Protein AF-A0A016TG71-F1 (afdb_monomer_lite)

Structure (mmCIF, N/CA/C/O backbone):
data_AF-A0A016TG71-F1
#
_entry.id   AF-A0A016TG71-F1
#
loop_
_atom_site.group_PDB
_atom_site.id
_atom_site.type_symbol
_atom_site.label_atom_id
_atom_site.label_alt_id
_atom_site.label_comp_id
_atom_site.label_asym_id
_atom_site.label_entity_id
_atom_site.label_seq_id
_atom_site.pdbx_PDB_ins_code
_atom_site.Cartn_x
_atom_site.Cartn_y
_atom_site.Cartn_z
_atom_site.occupancy
_atom_site.B_iso_or_equiv
_atom_site.auth_seq_id
_atom_site.auth_comp_id
_atom_site.auth_asym_id
_atom_site.auth_atom_id
_atom_site.pdbx_PDB_model_num
ATOM 1 N N . MET A 1 1 ? -42.249 0.523 11.846 1.00 63.09 1 MET A N 1
ATOM 2 C CA . MET A 1 1 ? -41.483 -0.529 11.141 1.00 63.09 1 MET A CA 1
ATOM 3 C C . MET A 1 1 ? -40.949 -0.071 9.782 1.00 63.09 1 MET A C 1
ATOM 5 O O .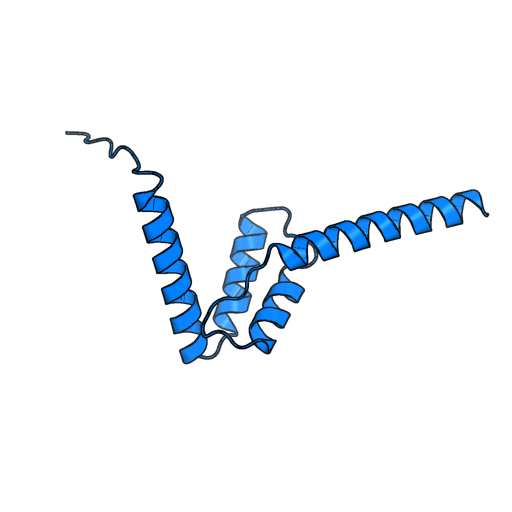 MET A 1 1 ? -39.737 0.013 9.674 1.00 63.09 1 MET A O 1
ATOM 9 N N . MET A 1 2 ? -41.765 0.327 8.788 1.00 73.31 2 MET A N 1
ATOM 10 C CA . MET A 1 2 ? -41.231 0.792 7.480 1.00 73.31 2 MET A CA 1
ATOM 11 C C . MET A 1 2 ? -40.245 1.965 7.576 1.00 73.31 2 MET A C 1
ATOM 13 O O . MET A 1 2 ? -39.192 1.923 6.957 1.00 73.31 2 MET A O 1
ATOM 17 N N . LYS A 1 3 ? -40.543 2.988 8.390 1.00 70.25 3 LYS A N 1
ATOM 18 C CA . LYS A 1 3 ? -39.664 4.162 8.550 1.00 70.25 3 LYS A CA 1
ATOM 19 C C . LYS A 1 3 ? -38.261 3.779 9.046 1.00 70.25 3 LYS A C 1
ATOM 21 O O . LYS A 1 3 ? -37.276 4.295 8.540 1.00 70.25 3 LYS A O 1
ATOM 26 N N . THR A 1 4 ? -38.168 2.831 9.976 1.00 84.12 4 THR A N 1
ATOM 27 C CA . THR A 1 4 ? -36.895 2.342 10.528 1.00 84.12 4 THR A CA 1
ATOM 28 C C . THR A 1 4 ? -36.102 1.526 9.504 1.00 84.12 4 THR A C 1
ATOM 30 O O . THR A 1 4 ? -34.894 1.699 9.387 1.00 84.12 4 THR A O 1
ATOM 33 N N . VAL A 1 5 ? -36.784 0.684 8.716 1.00 85.12 5 VAL A N 1
ATOM 34 C CA . VAL A 1 5 ? -36.163 -0.093 7.627 1.00 85.12 5 VAL A CA 1
ATOM 35 C C . VAL A 1 5 ? -35.634 0.830 6.527 1.00 85.12 5 VAL A C 1
ATOM 37 O O . VAL A 1 5 ? -34.512 0.650 6.070 1.00 85.12 5 VAL A O 1
ATOM 40 N N . ILE A 1 6 ? -36.395 1.863 6.150 1.00 85.25 6 ILE A N 1
ATOM 41 C CA . ILE A 1 6 ? -35.970 2.857 5.152 1.00 85.25 6 ILE A CA 1
ATOM 42 C C . ILE A 1 6 ? -34.718 3.605 5.628 1.00 85.25 6 ILE A C 1
ATOM 44 O O . ILE A 1 6 ? -33.773 3.764 4.861 1.00 85.25 6 ILE A O 1
ATOM 48 N N . VAL A 1 7 ? -34.674 4.016 6.899 1.00 86.06 7 VAL A N 1
ATOM 49 C CA . VAL A 1 7 ? -33.494 4.682 7.475 1.00 86.06 7 VAL A CA 1
ATOM 50 C C . VAL A 1 7 ? -32.269 3.759 7.460 1.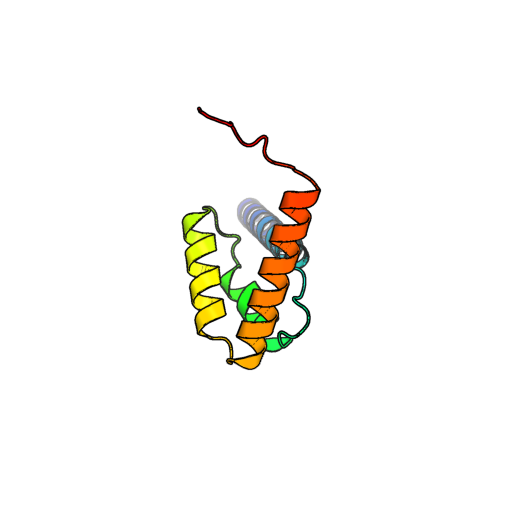00 86.06 7 VAL A C 1
ATOM 52 O O . VAL A 1 7 ? -31.189 4.197 7.071 1.00 86.06 7 VAL A O 1
ATOM 55 N N . LEU A 1 8 ? -32.424 2.476 7.801 1.00 87.12 8 LEU A N 1
ATOM 56 C CA . LEU A 1 8 ? -31.326 1.503 7.747 1.00 87.12 8 LEU A CA 1
ATOM 57 C C . LEU A 1 8 ? -30.802 1.281 6.322 1.00 87.12 8 LEU A C 1
ATOM 59 O O . LEU A 1 8 ? -29.590 1.277 6.111 1.00 87.12 8 LEU A O 1
ATOM 63 N N . LEU A 1 9 ? -31.695 1.150 5.336 1.00 87.69 9 LEU A N 1
ATOM 64 C CA . LEU A 1 9 ? -31.307 1.000 3.930 1.00 87.69 9 LEU A CA 1
ATOM 65 C C . LEU A 1 9 ? -30.566 2.237 3.403 1.00 87.69 9 LEU A C 1
ATOM 67 O O . LEU A 1 9 ? -29.583 2.093 2.680 1.00 87.69 9 LEU A O 1
ATOM 71 N N . MET A 1 10 ? -30.985 3.440 3.804 1.00 85.44 10 MET A N 1
ATOM 72 C CA . MET A 1 10 ? -30.313 4.693 3.439 1.00 85.44 10 MET A CA 1
ATOM 73 C C . MET A 1 10 ? -28.896 4.771 4.022 1.00 85.44 10 MET A C 1
ATOM 75 O O . MET A 1 10 ? -27.961 5.131 3.311 1.00 85.44 10 MET A O 1
ATOM 79 N N . ILE A 1 11 ? -28.712 4.384 5.289 1.00 84.75 11 ILE A N 1
ATOM 80 C CA . ILE A 1 11 ? -27.385 4.348 5.925 1.00 84.75 11 ILE A CA 1
ATOM 81 C C . ILE A 1 11 ? -26.475 3.342 5.209 1.00 84.75 11 ILE A C 1
ATOM 83 O O . ILE A 1 11 ? -25.343 3.677 4.862 1.00 84.75 11 ILE A O 1
ATOM 87 N N . LEU A 1 12 ? -26.976 2.136 4.924 1.00 82.69 12 LEU A N 1
ATOM 88 C CA . LEU A 1 12 ? -26.219 1.114 4.197 1.00 82.69 12 LEU A CA 1
ATOM 89 C C . LEU A 1 12 ? -25.825 1.582 2.792 1.00 82.69 12 LEU A C 1
ATOM 91 O O . LEU A 1 12 ? -24.676 1.408 2.391 1.00 82.69 12 LEU A O 1
ATOM 95 N N . ALA A 1 13 ? -26.737 2.232 2.066 1.00 81.56 13 ALA A N 1
ATOM 96 C CA . ALA A 1 13 ? -26.449 2.780 0.745 1.00 81.56 13 ALA A CA 1
ATOM 97 C C . ALA A 1 13 ? -25.330 3.835 0.788 1.00 81.56 13 ALA A C 1
ATOM 99 O O . ALA A 1 13 ? -24.427 3.804 -0.047 1.00 81.56 13 ALA A O 1
ATOM 100 N N . VAL A 1 14 ? -25.337 4.736 1.780 1.00 79.94 14 VAL A N 1
ATOM 101 C CA . VAL A 1 14 ? -24.274 5.742 1.954 1.00 79.94 14 VAL A CA 1
ATOM 102 C C . VAL A 1 14 ? -22.925 5.079 2.242 1.00 79.94 14 VAL A C 1
ATOM 104 O O . VAL A 1 14 ? -21.925 5.458 1.632 1.00 79.94 14 VAL A O 1
ATOM 107 N N . VAL A 1 15 ? -22.885 4.066 3.113 1.00 78.88 15 VAL A N 1
ATOM 108 C CA . VAL A 1 15 ? -21.648 3.335 3.443 1.00 78.88 15 VAL A CA 1
ATOM 109 C C . VAL A 1 15 ? -21.078 2.625 2.211 1.00 78.88 15 VAL A C 1
ATOM 111 O O . VAL A 1 15 ? -19.894 2.782 1.910 1.00 78.88 15 VAL A O 1
ATOM 114 N N . VAL A 1 16 ? -21.916 1.914 1.449 1.00 77.62 16 VAL A N 1
ATOM 115 C CA . VAL A 1 16 ? -21.498 1.202 0.227 1.00 77.62 16 VAL A CA 1
ATOM 116 C C . VAL A 1 16 ? -20.995 2.176 -0.844 1.00 77.62 16 VAL A C 1
ATOM 118 O O . VAL A 1 16 ? -19.971 1.928 -1.484 1.00 77.62 16 VAL A O 1
ATOM 121 N N . CYS A 1 17 ? -21.669 3.315 -1.025 1.00 76.44 17 CYS A N 1
ATOM 122 C CA . CYS A 1 17 ? -21.238 4.350 -1.966 1.00 76.44 17 CYS A CA 1
ATOM 123 C C . CYS A 1 17 ? -19.880 4.957 -1.583 1.00 76.44 17 CYS A C 1
ATOM 125 O O . CYS A 1 17 ? -19.028 5.139 -2.456 1.00 76.44 17 CYS A O 1
ATOM 127 N N . GLN A 1 18 ? -19.651 5.237 -0.295 1.00 71.00 18 GLN A N 1
ATOM 128 C CA . GLN A 1 18 ? -18.368 5.767 0.173 1.00 71.00 18 GLN A CA 1
ATOM 129 C C . GLN A 1 18 ? -17.226 4.758 0.009 1.00 71.00 18 GLN A C 1
ATOM 131 O O . GLN A 1 18 ? -16.145 5.138 -0.441 1.00 71.00 18 GLN A O 1
ATOM 136 N N . GLN A 1 19 ? -17.465 3.475 0.303 1.00 71.81 19 GLN A N 1
ATOM 137 C CA . GLN A 1 19 ? -16.469 2.419 0.092 1.00 71.81 19 GLN A CA 1
ATOM 138 C C . GLN A 1 19 ? -16.086 2.290 -1.385 1.00 71.81 19 GLN A C 1
ATOM 140 O O . GLN A 1 19 ? -14.905 2.328 -1.718 1.00 71.81 19 GLN A O 1
ATOM 145 N N . ARG A 1 20 ? -17.073 2.240 -2.286 1.00 70.69 20 ARG A N 1
ATOM 146 C CA . ARG A 1 20 ? -16.829 2.099 -3.729 1.00 70.69 20 ARG A CA 1
ATOM 147 C C . ARG A 1 20 ? -16.075 3.288 -4.332 1.00 70.69 20 ARG A C 1
ATOM 149 O O . ARG A 1 20 ? -15.316 3.120 -5.287 1.00 70.69 20 ARG A O 1
ATOM 156 N N . TRP A 1 21 ? -16.299 4.499 -3.819 1.00 72.62 21 TRP A N 1
ATOM 157 C CA . TRP A 1 21 ? -15.538 5.677 -4.239 1.00 72.62 21 TRP A CA 1
ATOM 158 C C . TRP A 1 21 ? -14.092 5.619 -3.735 1.00 72.62 21 TRP A C 1
ATOM 160 O O . TRP A 1 21 ? -13.167 5.851 -4.510 1.00 72.62 21 TRP A O 1
ATOM 170 N N . TRP A 1 22 ? -13.897 5.219 -2.478 1.00 76.94 22 TRP A N 1
ATOM 171 C CA . TRP A 1 22 ? -12.574 5.062 -1.878 1.00 76.94 22 TRP A CA 1
ATOM 172 C C . TRP A 1 22 ? -11.729 3.971 -2.553 1.00 76.94 22 TRP A C 1
ATOM 174 O O . TRP A 1 22 ? -10.558 4.196 -2.850 1.00 76.94 22 TRP A O 1
ATOM 184 N N . GLU A 1 23 ? -12.316 2.820 -2.893 1.00 71.25 23 GLU A N 1
ATOM 185 C CA . GLU A 1 23 ? -11.619 1.750 -3.625 1.00 71.25 23 GLU A CA 1
ATOM 186 C C . GLU A 1 23 ? -11.072 2.214 -4.982 1.00 71.25 23 GLU A C 1
ATOM 188 O O . GLU A 1 23 ? -10.005 1.764 -5.403 1.00 71.25 23 GLU A O 1
ATOM 193 N N . ARG A 1 24 ? -11.769 3.140 -5.658 1.00 74.00 24 ARG A N 1
ATOM 194 C CA . ARG A 1 24 ? -11.308 3.746 -6.920 1.00 74.00 24 ARG A CA 1
ATOM 195 C C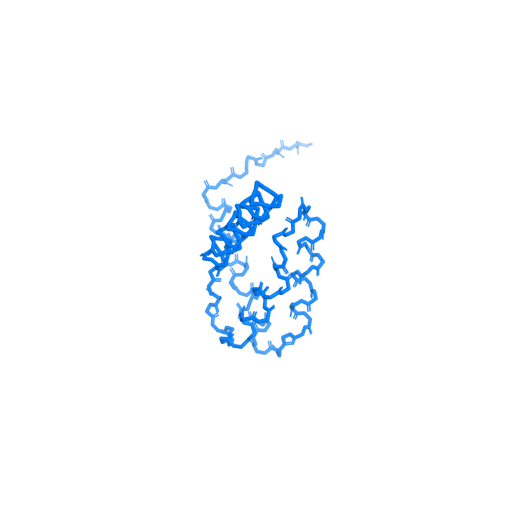 . ARG A 1 24 ? -10.150 4.726 -6.732 1.00 74.00 24 ARG A C 1
ATOM 197 O O . ARG A 1 24 ? -9.433 4.998 -7.691 1.00 74.00 24 ARG A O 1
ATOM 204 N N . GLU A 1 25 ? -9.975 5.269 -5.531 1.00 80.12 25 GLU A N 1
ATOM 205 C CA . GLU A 1 25 ? -8.896 6.207 -5.205 1.00 80.12 25 GLU A CA 1
ATOM 206 C C . GLU A 1 25 ? -7.549 5.475 -5.037 1.00 80.12 25 GLU A C 1
ATOM 208 O O . GLU A 1 25 ? -6.491 6.031 -5.347 1.00 80.12 25 GLU A O 1
ATOM 213 N N . ILE A 1 26 ? -7.579 4.197 -4.630 1.00 82.31 26 ILE A N 1
ATOM 214 C CA . ILE A 1 26 ? -6.391 3.342 -4.489 1.00 82.31 26 ILE A CA 1
ATOM 215 C C . ILE A 1 26 ? -5.952 2.833 -5.870 1.00 82.31 26 ILE A C 1
ATOM 217 O O . ILE A 1 26 ? -6.370 1.773 -6.351 1.00 82.31 26 ILE A O 1
ATOM 221 N N . LYS A 1 27 ? -5.085 3.621 -6.510 1.00 85.06 27 LYS A N 1
ATOM 222 C CA . LYS A 1 27 ? -4.460 3.289 -7.797 1.00 85.06 27 LYS A CA 1
ATOM 223 C C . LYS A 1 27 ? -3.527 2.087 -7.663 1.00 85.06 27 LYS A C 1
ATOM 225 O O . LYS A 1 27 ? -2.797 1.971 -6.679 1.00 85.06 27 LYS A O 1
ATOM 230 N N . ASP A 1 28 ? -3.521 1.231 -8.682 1.00 87.75 28 ASP A N 1
ATOM 231 C CA . ASP A 1 28 ? -2.587 0.110 -8.752 1.00 87.75 28 ASP A CA 1
ATOM 232 C C . ASP A 1 28 ? -1.141 0.582 -8.879 1.00 87.75 28 ASP A C 1
ATOM 234 O O . ASP A 1 28 ? -0.823 1.542 -9.589 1.00 87.75 28 ASP A O 1
ATOM 238 N N . ILE A 1 29 ? -0.260 -0.123 -8.173 1.00 87.69 29 ILE A N 1
ATOM 239 C CA . ILE A 1 29 ? 1.175 0.120 -8.197 1.00 87.69 29 ILE A CA 1
ATOM 240 C C . ILE A 1 29 ? 1.797 -0.811 -9.245 1.00 87.69 29 ILE A C 1
ATOM 242 O O . ILE A 1 29 ? 1.685 -2.031 -9.114 1.00 87.69 29 ILE A O 1
ATOM 246 N N . PRO A 1 30 ? 2.478 -0.275 -10.275 1.00 88.19 30 PRO A N 1
ATOM 247 C CA . PRO A 1 30 ? 3.162 -1.100 -11.263 1.00 88.19 30 PRO A CA 1
ATOM 248 C C . PRO A 1 30 ? 4.180 -2.035 -10.602 1.00 88.19 30 PRO A C 1
ATOM 250 O O . PRO A 1 30 ? 5.014 -1.580 -9.821 1.00 88.19 30 PRO A O 1
ATOM 253 N N . GLY A 1 31 ? 4.124 -3.326 -10.935 1.00 87.69 31 GLY A N 1
ATOM 254 C CA . GLY A 1 31 ? 5.030 -4.349 -10.396 1.00 87.69 31 GLY A CA 1
ATOM 255 C C . GLY A 1 31 ? 4.589 -4.978 -9.070 1.00 87.69 31 GLY A C 1
ATOM 256 O O . GLY A 1 31 ? 5.266 -5.881 -8.592 1.00 87.69 31 GLY A O 1
ATOM 257 N N . VAL A 1 32 ? 3.458 -4.553 -8.502 1.00 91.25 32 VAL A N 1
ATOM 258 C CA . VAL A 1 32 ? 2.766 -5.268 -7.419 1.00 91.25 32 VAL A CA 1
ATOM 259 C C . VAL A 1 32 ? 1.670 -6.135 -8.036 1.00 91.25 32 VAL A C 1
ATOM 261 O O . VAL A 1 32 ? 0.991 -5.713 -8.974 1.00 91.25 32 VAL A O 1
ATOM 264 N N . SER A 1 33 ? 1.487 -7.352 -7.528 1.00 92.19 33 SER A N 1
ATOM 265 C CA . SER A 1 33 ? 0.452 -8.252 -8.036 1.00 92.19 33 SER A CA 1
ATOM 266 C C . SER A 1 33 ? -0.959 -7.738 -7.727 1.00 92.19 33 SER A C 1
ATOM 268 O O . SER A 1 33 ? -1.206 -7.062 -6.724 1.00 92.19 33 SER A O 1
ATOM 270 N N . ALA A 1 34 ? -1.925 -8.099 -8.578 1.00 90.00 34 ALA A N 1
ATOM 271 C CA . ALA A 1 34 ? -3.330 -7.744 -8.373 1.00 90.00 34 ALA A CA 1
ATOM 272 C C . ALA A 1 34 ? -3.874 -8.280 -7.036 1.00 90.00 34 ALA A C 1
ATOM 274 O O . ALA A 1 34 ? -4.675 -7.611 -6.385 1.00 90.00 34 ALA A O 1
ATOM 275 N N . GLU A 1 35 ? -3.398 -9.449 -6.595 1.00 91.12 35 GLU A N 1
ATOM 276 C CA . GLU A 1 35 ? -3.756 -10.028 -5.300 1.00 91.12 35 GLU A CA 1
ATOM 277 C C . GLU A 1 35 ? -3.278 -9.148 -4.138 1.00 91.12 35 GLU A C 1
ATOM 279 O O . GLU A 1 35 ? -4.056 -8.815 -3.243 1.00 91.12 35 GLU A O 1
ATOM 284 N N . ASN A 1 36 ? -2.020 -8.705 -4.158 1.00 92.06 36 ASN A N 1
ATOM 285 C CA . ASN A 1 36 ? -1.500 -7.854 -3.093 1.00 92.06 36 ASN A CA 1
ATOM 286 C C . ASN A 1 36 ? -2.105 -6.446 -3.124 1.00 92.06 36 ASN A C 1
ATOM 288 O O . ASN A 1 36 ? -2.317 -5.852 -2.065 1.00 92.06 36 ASN A O 1
ATOM 292 N N . MET A 1 37 ? -2.472 -5.933 -4.300 1.00 91.69 37 MET A N 1
ATOM 293 C CA . MET A 1 37 ? -3.276 -4.713 -4.408 1.00 91.69 37 MET A CA 1
ATOM 294 C C . MET A 1 37 ? -4.701 -4.900 -3.861 1.00 91.69 37 MET A C 1
ATOM 296 O O . MET A 1 37 ? -5.236 -3.990 -3.228 1.00 91.69 37 MET A O 1
ATOM 300 N N . ALA A 1 38 ? -5.321 -6.070 -4.045 1.00 90.69 38 ALA A N 1
ATOM 301 C CA . ALA A 1 38 ? -6.617 -6.387 -3.442 1.00 90.69 38 ALA A CA 1
ATOM 302 C C . ALA A 1 38 ? -6.526 -6.442 -1.907 1.00 90.69 38 ALA A C 1
ATOM 304 O O . ALA A 1 38 ? -7.356 -5.836 -1.228 1.00 90.69 38 ALA A O 1
ATOM 305 N N . LYS A 1 39 ? -5.467 -7.056 -1.357 1.00 90.81 39 LYS A N 1
ATOM 306 C CA . LYS A 1 39 ? -5.187 -7.033 0.091 1.00 90.81 39 LYS A CA 1
ATOM 307 C C . LYS A 1 39 ? -5.022 -5.604 0.611 1.00 90.81 39 LYS A C 1
ATOM 309 O O . LYS A 1 39 ? -5.588 -5.267 1.647 1.00 90.81 39 LYS A O 1
ATOM 314 N N . LEU A 1 40 ? -4.317 -4.734 -0.122 1.00 91.12 40 LEU A N 1
ATOM 315 C CA . LEU A 1 40 ? -4.195 -3.319 0.249 1.00 91.12 40 LEU A CA 1
ATOM 316 C C . LEU A 1 40 ? -5.563 -2.634 0.343 1.00 91.12 40 LEU A C 1
ATOM 318 O O . LEU A 1 40 ? -5.841 -1.961 1.333 1.00 91.12 40 LEU A O 1
ATOM 322 N N . ARG A 1 41 ? -6.422 -2.814 -0.668 1.00 89.25 41 ARG A N 1
ATOM 323 C CA . ARG A 1 41 ? -7.778 -2.238 -0.689 1.00 89.25 41 ARG A CA 1
ATOM 324 C C . ARG A 1 41 ? -8.617 -2.726 0.486 1.00 89.25 41 ARG A C 1
ATOM 326 O O . ARG A 1 41 ? -9.315 -1.925 1.104 1.00 89.25 41 ARG A O 1
ATOM 333 N N . GLN A 1 42 ? -8.491 -4.004 0.830 1.00 88.06 42 GLN A N 1
ATOM 334 C CA . GLN A 1 42 ? -9.182 -4.597 1.968 1.00 88.06 42 GLN A CA 1
ATOM 335 C C . GLN A 1 42 ? -8.713 -3.990 3.298 1.00 88.06 42 GLN A C 1
ATOM 337 O O . GLN A 1 42 ? -9.544 -3.546 4.081 1.00 88.06 42 GLN A O 1
ATOM 342 N N . ILE A 1 43 ? -7.400 -3.889 3.535 1.00 89.50 43 ILE A N 1
ATOM 343 C CA . ILE A 1 43 ? -6.839 -3.303 4.770 1.00 89.50 43 ILE A CA 1
ATOM 344 C C . ILE A 1 43 ? -7.197 -1.808 4.884 1.00 89.50 43 ILE A C 1
ATOM 346 O O . ILE A 1 43 ? -7.431 -1.279 5.973 1.00 89.50 43 ILE A O 1
ATOM 350 N N . MET A 1 44 ? -7.271 -1.114 3.747 1.00 86.75 44 MET A N 1
ATOM 351 C CA . MET A 1 44 ? -7.661 0.294 3.658 1.00 86.75 44 MET A CA 1
ATOM 352 C C . MET A 1 44 ? -9.175 0.518 3.702 1.00 86.75 44 MET A C 1
ATOM 354 O O . MET A 1 44 ? -9.599 1.665 3.569 1.00 86.75 44 MET A O 1
ATOM 358 N N . THR A 1 45 ? -9.979 -0.533 3.892 1.00 85.00 45 THR A N 1
ATOM 359 C CA . THR A 1 45 ? -11.438 -0.453 3.994 1.00 85.00 45 THR A CA 1
ATOM 360 C C . THR A 1 45 ? -11.893 -0.909 5.388 1.00 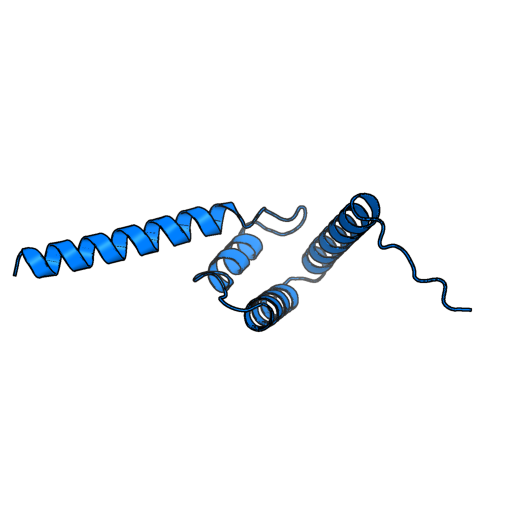85.00 45 THR A C 1
ATOM 362 O O . THR A 1 45 ? -11.629 -2.043 5.774 1.00 85.00 45 THR A O 1
ATOM 365 N N . PRO A 1 46 ? -12.596 -0.066 6.167 1.00 82.81 46 PRO A N 1
ATOM 366 C CA . PRO A 1 46 ? -13.008 1.299 5.843 1.00 82.81 46 PRO A CA 1
ATOM 367 C C . PRO A 1 46 ? -11.816 2.262 5.737 1.00 82.81 46 PRO A C 1
ATOM 369 O O . PRO A 1 46 ? -10.742 2.001 6.289 1.00 82.81 46 PRO A O 1
ATOM 372 N N . ARG A 1 47 ? -12.033 3.375 5.019 1.00 84.75 47 ARG A N 1
ATOM 373 C CA . ARG A 1 47 ? -11.041 4.441 4.839 1.00 84.75 47 ARG A CA 1
ATOM 374 C C . ARG A 1 47 ? -10.459 4.829 6.204 1.00 84.75 47 ARG A C 1
ATOM 376 O O . ARG A 1 47 ? -11.241 5.200 7.083 1.00 84.75 47 ARG A O 1
ATOM 383 N N . PRO A 1 48 ? -9.127 4.783 6.382 1.00 86.00 48 PRO A N 1
ATOM 384 C CA . PRO A 1 48 ? -8.503 5.197 7.630 1.00 86.00 48 PRO A CA 1
ATOM 385 C C . PRO A 1 48 ? -8.874 6.639 7.955 1.00 86.00 48 PRO A C 1
ATOM 387 O O . PRO A 1 48 ? -8.847 7.508 7.079 1.00 86.00 48 PRO A O 1
ATOM 390 N N . THR A 1 49 ? -9.206 6.895 9.214 1.00 87.19 49 THR A N 1
ATOM 391 C CA . THR A 1 49 ? -9.659 8.226 9.655 1.00 87.19 49 THR A CA 1
ATOM 392 C C . THR A 1 49 ? -8.497 9.120 10.080 1.00 87.19 49 THR A C 1
ATOM 394 O O . THR A 1 49 ? -8.653 10.336 10.184 1.00 87.19 49 THR A O 1
ATOM 397 N N . SER A 1 50 ? -7.308 8.537 10.273 1.00 88.50 50 SER A N 1
ATOM 398 C CA . SER A 1 50 ? -6.100 9.248 10.686 1.00 88.50 50 SER A CA 1
ATOM 399 C C . SER A 1 50 ? -4.879 8.890 9.836 1.00 88.50 50 SER A C 1
ATOM 401 O O . SER A 1 50 ? -4.762 7.805 9.258 1.00 88.50 50 SER A O 1
ATOM 403 N N . ARG A 1 51 ? -3.914 9.816 9.797 1.00 84.75 51 ARG A N 1
ATOM 404 C CA . ARG A 1 51 ? -2.618 9.602 9.136 1.00 84.75 51 ARG A CA 1
ATOM 405 C C . ARG A 1 51 ? -1.820 8.471 9.791 1.00 84.75 51 ARG A C 1
ATOM 407 O O . ARG A 1 51 ? -1.077 7.776 9.100 1.00 84.75 51 ARG A O 1
ATOM 414 N N . GLU A 1 52 ? -1.947 8.307 11.104 1.00 91.88 52 GLU A N 1
ATOM 415 C CA . GLU A 1 52 ? -1.251 7.266 11.864 1.00 91.88 52 GLU A CA 1
ATOM 416 C C . GLU A 1 52 ? -1.795 5.881 11.527 1.00 91.88 52 GLU A C 1
ATOM 418 O O . GLU A 1 52 ? -1.015 5.000 11.169 1.00 91.88 52 GLU A O 1
ATOM 423 N N . GLU A 1 53 ? -3.120 5.727 11.519 1.00 90.19 53 GLU A N 1
ATOM 424 C CA . GLU A 1 53 ? -3.793 4.493 11.107 1.00 90.19 53 GLU A CA 1
ATOM 425 C C . GLU A 1 53 ? -3.441 4.138 9.655 1.00 90.19 53 GLU A C 1
ATOM 427 O O . GLU A 1 53 ? -3.061 3.007 9.354 1.00 90.19 53 GLU A O 1
ATOM 432 N N . PHE A 1 54 ? -3.469 5.126 8.754 1.00 89.50 54 PHE A N 1
ATOM 433 C CA . PHE A 1 54 ? -3.033 4.936 7.372 1.00 89.50 54 PHE A CA 1
ATOM 434 C C . PHE A 1 54 ? -1.579 4.443 7.292 1.00 89.50 54 PHE A C 1
ATOM 436 O O . PHE A 1 54 ? -1.274 3.492 6.570 1.00 89.50 54 PHE A O 1
ATOM 443 N N . LYS A 1 55 ? -0.663 5.061 8.051 1.00 89.94 55 LYS A N 1
ATOM 444 C CA . LYS A 1 55 ? 0.758 4.684 8.067 1.00 89.94 55 LYS A CA 1
ATOM 445 C C . LYS A 1 55 ? 0.962 3.268 8.605 1.00 89.94 55 LYS A C 1
ATOM 447 O O . LYS A 1 55 ? 1.788 2.538 8.052 1.00 89.94 55 LYS A O 1
ATOM 452 N N . GLN A 1 56 ? 0.238 2.884 9.653 1.00 93.19 56 GLN A N 1
ATOM 453 C CA . GLN A 1 56 ? 0.282 1.534 10.215 1.00 93.19 56 GLN A CA 1
ATOM 454 C C . GLN A 1 56 ? -0.179 0.503 9.182 1.00 93.19 56 GLN A C 1
ATOM 456 O O . GLN A 1 56 ? 0.591 -0.390 8.839 1.00 93.19 56 GLN A O 1
ATOM 461 N N . LYS A 1 57 ? -1.356 0.710 8.584 1.00 92.19 57 LYS A N 1
ATOM 462 C CA . LYS A 1 57 ? -1.935 -0.167 7.557 1.00 92.19 57 LYS A CA 1
ATOM 463 C C . LYS A 1 57 ? -1.044 -0.322 6.316 1.00 92.19 57 LYS A C 1
ATOM 465 O O . LYS A 1 57 ? -0.848 -1.431 5.829 1.00 92.19 57 LYS A O 1
ATOM 470 N N . ILE A 1 58 ? -0.436 0.765 5.825 1.00 90.44 58 ILE A N 1
ATOM 471 C CA . ILE A 1 58 ? 0.550 0.695 4.725 1.00 90.44 58 ILE A CA 1
ATOM 472 C C . ILE A 1 58 ? 1.794 -0.099 5.139 1.00 90.44 58 ILE A C 1
ATOM 474 O O . ILE A 1 58 ? 2.361 -0.829 4.327 1.00 90.44 58 ILE A O 1
ATOM 478 N N . THR A 1 59 ? 2.258 0.071 6.380 1.00 91.88 59 THR A N 1
ATOM 479 C CA . THR A 1 59 ? 3.453 -0.623 6.879 1.00 91.88 59 THR A CA 1
ATOM 480 C C . THR A 1 59 ? 3.206 -2.122 6.981 1.00 91.88 59 THR A C 1
ATOM 482 O O . THR A 1 59 ? 4.043 -2.897 6.526 1.00 91.88 59 THR A O 1
ATOM 485 N N . GLU A 1 60 ? 2.049 -2.514 7.510 1.00 92.81 60 GLU A N 1
ATOM 486 C CA . GLU A 1 60 ? 1.600 -3.904 7.573 1.00 92.81 60 GLU A CA 1
ATOM 487 C C . GLU A 1 60 ? 1.531 -4.528 6.178 1.00 92.81 60 GLU A C 1
ATOM 489 O O . GLU A 1 60 ? 2.204 -5.525 5.918 1.00 92.81 60 GLU A O 1
ATOM 494 N N . TRP A 1 61 ? 0.825 -3.879 5.247 1.00 93.75 61 TRP A N 1
ATOM 495 C CA . TRP A 1 61 ? 0.731 -4.339 3.864 1.00 93.75 61 TRP A CA 1
ATOM 496 C C . TRP A 1 61 ? 2.111 -4.526 3.223 1.00 93.75 61 TRP A C 1
ATOM 498 O O . TRP A 1 61 ? 2.401 -5.587 2.677 1.00 93.75 61 TRP A O 1
ATOM 508 N N . LYS A 1 62 ? 3.002 -3.535 3.352 1.00 91.31 62 LYS A N 1
ATOM 509 C CA . LYS A 1 62 ? 4.356 -3.586 2.781 1.00 91.31 62 LYS A CA 1
ATOM 510 C C . LYS A 1 62 ? 5.205 -4.714 3.377 1.00 91.31 62 LYS A C 1
ATOM 512 O O . LYS A 1 62 ? 6.058 -5.262 2.685 1.00 91.31 62 LYS A O 1
ATOM 517 N N . ASN A 1 63 ? 5.024 -5.027 4.658 1.00 91.56 63 ASN A N 1
ATOM 518 C CA . ASN A 1 63 ? 5.754 -6.109 5.318 1.00 91.56 63 ASN A CA 1
ATOM 519 C C . ASN A 1 63 ? 5.258 -7.495 4.882 1.00 91.56 63 ASN A C 1
ATOM 521 O O . ASN A 1 63 ? 6.038 -8.439 4.928 1.00 91.56 63 ASN A O 1
ATOM 525 N N . GLY A 1 64 ? 4.004 -7.600 4.434 1.00 89.19 64 GLY A N 1
ATOM 526 C CA . GLY A 1 64 ? 3.440 -8.820 3.853 1.00 89.19 64 GLY A CA 1
ATOM 527 C C . GLY A 1 64 ? 3.765 -9.035 2.371 1.00 89.19 64 GLY A C 1
ATOM 528 O O . GLY A 1 64 ? 3.391 -10.069 1.821 1.00 89.19 64 GLY A O 1
ATOM 529 N N . LEU A 1 65 ? 4.437 -8.084 1.709 1.00 91.75 65 LEU A N 1
ATOM 530 C CA . LEU A 1 65 ? 4.822 -8.224 0.305 1.00 91.75 65 LEU A CA 1
ATOM 531 C C . LEU A 1 65 ? 6.053 -9.129 0.142 1.00 91.75 65 LEU A C 1
ATOM 533 O O . LEU A 1 65 ? 6.999 -9.023 0.929 1.00 91.75 65 LEU A O 1
ATOM 537 N N . PRO A 1 66 ? 6.110 -9.935 -0.932 1.00 92.12 66 PRO A N 1
ATOM 538 C CA . PRO A 1 66 ? 7.347 -10.585 -1.342 1.00 92.12 66 PRO A CA 1
ATOM 539 C C . PRO A 1 66 ? 8.392 -9.539 -1.758 1.00 92.12 66 PRO A C 1
ATOM 541 O O . PRO A 1 66 ? 8.060 -8.435 -2.193 1.00 92.12 66 PRO A O 1
ATOM 544 N N . GLU A 1 67 ? 9.673 -9.890 -1.644 1.00 90.31 67 GLU A N 1
ATOM 545 C CA . GLU A 1 67 ? 10.792 -8.945 -1.783 1.00 90.31 67 GLU A CA 1
ATOM 546 C C . GLU A 1 67 ? 10.797 -8.192 -3.126 1.00 90.31 67 GLU A C 1
ATOM 548 O O . GLU A 1 67 ? 10.977 -6.973 -3.157 1.00 90.31 67 GLU A O 1
ATOM 553 N N . ALA A 1 68 ? 10.487 -8.888 -4.224 1.00 88.06 68 ALA A N 1
ATOM 554 C CA . ALA A 1 68 ? 10.387 -8.292 -5.557 1.00 88.06 68 ALA A CA 1
ATOM 555 C C . ALA A 1 68 ? 9.267 -7.236 -5.659 1.00 88.06 68 ALA A C 1
ATOM 557 O O . ALA A 1 68 ? 9.473 -6.152 -6.207 1.00 88.06 68 ALA A O 1
ATOM 558 N N . GLU A 1 69 ? 8.092 -7.509 -5.086 1.00 89.69 69 GLU A N 1
ATOM 559 C CA . GLU A 1 69 ? 6.973 -6.556 -5.086 1.00 89.69 69 GLU A CA 1
ATOM 560 C C . GLU A 1 69 ? 7.218 -5.394 -4.119 1.00 89.69 69 GLU A C 1
ATOM 562 O O . GLU A 1 69 ? 6.813 -4.259 -4.376 1.00 89.69 69 GLU A O 1
ATOM 567 N N . LYS A 1 70 ? 7.934 -5.646 -3.020 1.00 90.12 70 LYS A N 1
ATOM 568 C CA . LYS A 1 70 ? 8.353 -4.609 -2.076 1.00 90.12 70 LYS A CA 1
ATOM 569 C C . LYS A 1 70 ? 9.284 -3.595 -2.742 1.00 90.12 70 LYS A C 1
ATOM 571 O O . LYS A 1 70 ? 9.093 -2.393 -2.553 1.00 90.12 70 LYS A O 1
ATOM 576 N N . ALA A 1 71 ? 10.227 -4.063 -3.563 1.00 90.19 71 ALA A N 1
ATOM 577 C CA . ALA A 1 71 ? 11.089 -3.197 -4.364 1.00 90.19 71 ALA A CA 1
ATOM 578 C C . ALA A 1 71 ? 10.279 -2.358 -5.370 1.00 90.19 71 ALA A C 1
ATOM 580 O O . ALA A 1 71 ? 10.494 -1.149 -5.476 1.00 90.19 71 ALA A O 1
ATOM 581 N N . ALA A 1 72 ? 9.291 -2.958 -6.046 1.00 89.94 72 ALA A N 1
ATOM 582 C CA . ALA A 1 72 ? 8.397 -2.234 -6.953 1.00 89.94 72 ALA A CA 1
ATOM 583 C C . ALA A 1 72 ? 7.573 -1.151 -6.227 1.00 89.94 72 ALA A C 1
ATOM 585 O O . ALA A 1 72 ? 7.493 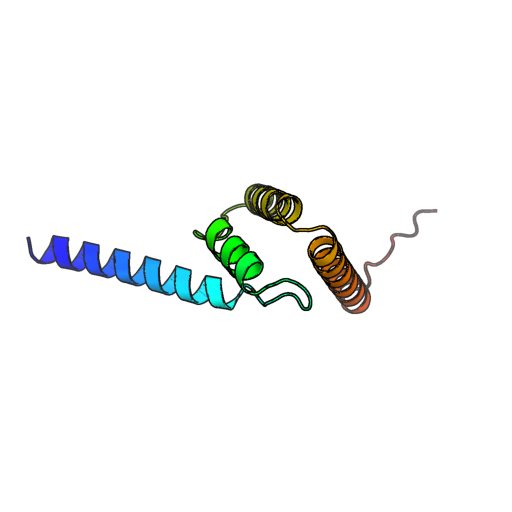-0.004 -6.681 1.00 89.94 72 ALA A O 1
ATOM 586 N N . ALA A 1 73 ? 7.023 -1.476 -5.053 1.00 89.50 73 ALA A N 1
ATOM 587 C CA . ALA A 1 73 ? 6.293 -0.530 -4.215 1.00 89.50 73 ALA A CA 1
ATOM 588 C C . ALA A 1 73 ? 7.178 0.628 -3.721 1.00 89.50 73 ALA A C 1
ATOM 590 O O . ALA A 1 73 ? 6.744 1.785 -3.690 1.00 89.50 73 ALA A O 1
ATOM 591 N N . GLU A 1 74 ? 8.430 0.349 -3.362 1.00 88.81 74 GLU A N 1
ATOM 592 C CA . GLU A 1 74 ? 9.393 1.364 -2.936 1.00 88.81 74 GLU A CA 1
ATOM 593 C C . GLU A 1 74 ? 9.831 2.277 -4.084 1.00 88.81 74 GLU A C 1
ATOM 595 O O . GLU A 1 74 ? 9.807 3.501 -3.923 1.00 88.81 74 GLU A O 1
ATOM 600 N N . ALA A 1 75 ? 10.116 1.712 -5.259 1.00 90.12 75 ALA A N 1
ATOM 601 C CA . ALA A 1 75 ? 10.425 2.475 -6.465 1.00 90.12 75 ALA A CA 1
ATOM 602 C C . ALA A 1 75 ? 9.266 3.409 -6.847 1.00 90.12 75 ALA A C 1
ATOM 604 O O . ALA A 1 75 ? 9.469 4.594 -7.124 1.00 90.12 75 ALA A O 1
ATOM 605 N N . HIS A 1 76 ? 8.024 2.918 -6.776 1.00 88.44 76 HIS A N 1
ATOM 606 C CA . HIS A 1 76 ? 6.843 3.746 -7.003 1.00 88.44 76 HIS A CA 1
ATOM 607 C C . HIS A 1 76 ? 6.736 4.888 -5.983 1.00 88.44 76 HIS A C 1
ATOM 609 O O . HIS A 1 76 ? 6.501 6.043 -6.349 1.00 88.44 76 HIS A O 1
ATOM 615 N N . ARG A 1 77 ? 6.965 4.597 -4.697 1.00 86.19 77 ARG A N 1
ATOM 616 C CA . ARG A 1 77 ? 6.967 5.607 -3.630 1.00 86.19 77 ARG A CA 1
ATOM 617 C C . ARG A 1 77 ? 8.056 6.659 -3.838 1.00 86.19 77 ARG A C 1
ATOM 619 O O . ARG A 1 77 ? 7.840 7.829 -3.524 1.00 86.19 77 ARG A O 1
ATOM 626 N N . GLN A 1 78 ? 9.233 6.260 -4.305 1.00 87.81 78 GLN A N 1
ATOM 627 C CA . GLN A 1 78 ? 10.320 7.183 -4.605 1.00 87.81 78 GLN A CA 1
ATOM 628 C C . GLN A 1 78 ? 9.958 8.091 -5.783 1.00 87.81 78 GLN A C 1
ATOM 630 O O . GLN A 1 78 ? 10.002 9.309 -5.629 1.00 87.81 78 GLN A O 1
ATOM 635 N N . LYS A 1 79 ? 9.450 7.527 -6.884 1.00 87.44 79 LYS A N 1
ATOM 636 C CA . LYS A 1 79 ? 8.973 8.299 -8.040 1.00 87.44 79 LYS A CA 1
ATOM 637 C C . LYS A 1 79 ? 7.902 9.326 -7.659 1.00 87.44 79 LYS A C 1
ATOM 639 O O . LYS A 1 79 ? 7.954 10.469 -8.101 1.00 87.44 79 LYS A O 1
ATOM 644 N N . MET A 1 80 ? 6.942 8.950 -6.813 1.00 83.88 80 MET A N 1
ATOM 645 C CA . MET A 1 80 ? 5.911 9.882 -6.335 1.00 83.88 80 MET A CA 1
ATOM 646 C C . MET A 1 80 ? 6.488 10.994 -5.450 1.00 83.88 80 MET A C 1
ATOM 648 O O . MET A 1 80 ? 6.031 12.133 -5.529 1.00 83.88 80 MET A O 1
ATOM 652 N N . ARG A 1 81 ? 7.513 10.697 -4.638 1.00 84.12 81 ARG A N 1
ATOM 653 C CA . ARG A 1 81 ? 8.231 11.712 -3.847 1.00 84.12 81 ARG A CA 1
ATOM 654 C C . ARG A 1 81 ? 9.004 12.687 -4.728 1.00 84.12 81 ARG A C 1
ATOM 656 O O . ARG A 1 81 ? 8.926 13.887 -4.493 1.00 84.12 81 ARG A O 1
ATOM 663 N N . GLU A 1 82 ? 9.697 12.191 -5.745 1.00 85.31 82 GLU A N 1
ATOM 664 C CA . GLU A 1 82 ? 10.424 13.019 -6.714 1.00 85.31 82 GLU A CA 1
ATOM 665 C C . GLU A 1 82 ? 9.469 13.925 -7.499 1.00 85.31 82 GLU A C 1
ATOM 667 O O . GLU A 1 82 ? 9.710 15.125 -7.613 1.00 85.31 82 GLU A O 1
ATOM 672 N N . LEU A 1 83 ? 8.338 13.385 -7.968 1.00 81.94 83 LEU A N 1
ATOM 673 C CA . LEU A 1 83 ? 7.289 14.171 -8.626 1.00 81.94 83 LEU A CA 1
ATOM 674 C C . LEU A 1 83 ? 6.715 15.248 -7.700 1.00 81.94 83 LEU A C 1
ATOM 676 O O . LEU A 1 83 ? 6.536 16.388 -8.125 1.00 81.94 83 LEU A O 1
ATOM 680 N N . HIS A 1 84 ? 6.454 14.913 -6.435 1.00 77.62 84 HIS A N 1
ATOM 681 C CA . HIS A 1 84 ? 5.975 15.884 -5.456 1.00 77.62 84 HIS A CA 1
ATOM 682 C C . HIS A 1 84 ? 7.008 16.987 -5.195 1.00 77.62 84 HIS A C 1
ATOM 684 O O . HIS A 1 84 ? 6.649 18.158 -5.181 1.00 77.62 84 HIS A O 1
ATOM 690 N N . HIS A 1 85 ? 8.287 16.638 -5.036 1.00 76.75 85 HIS A N 1
ATOM 691 C CA . HIS A 1 85 ? 9.365 17.609 -4.834 1.00 76.75 85 HIS A CA 1
ATOM 692 C C . HIS A 1 85 ? 9.566 18.520 -6.053 1.00 76.75 85 HIS A C 1
ATOM 694 O O . HIS A 1 85 ? 9.786 19.717 -5.904 1.00 76.75 85 HIS A O 1
ATOM 700 N N . LYS A 1 86 ? 9.433 17.973 -7.266 1.00 75.31 86 LYS A N 1
ATOM 701 C CA . LYS A 1 86 ? 9.513 18.741 -8.513 1.00 75.31 86 LYS A CA 1
ATOM 702 C C . LYS A 1 86 ? 8.343 19.719 -8.680 1.00 75.31 86 LYS A C 1
ATOM 704 O O . LYS A 1 86 ? 8.549 20.825 -9.168 1.00 75.31 86 LYS A O 1
ATOM 709 N N . ASN A 1 87 ? 7.131 19.316 -8.294 1.00 73.38 87 ASN A N 1
ATOM 710 C CA . ASN A 1 87 ? 5.916 20.125 -8.461 1.00 73.38 87 ASN A CA 1
ATOM 711 C C . ASN A 1 87 ? 5.671 21.101 -7.300 1.00 73.38 87 ASN A C 1
ATOM 713 O O . ASN A 1 87 ? 5.007 22.116 -7.482 1.00 73.38 87 ASN A O 1
ATOM 717 N N . HIS A 1 88 ? 6.220 20.805 -6.124 1.00 63.09 88 HIS A N 1
ATOM 718 C CA . HIS A 1 88 ? 6.273 21.690 -4.969 1.00 63.09 88 HIS A CA 1
ATOM 719 C C . HIS A 1 88 ? 7.728 21.785 -4.506 1.00 63.09 88 HIS A C 1
ATOM 721 O O . HIS A 1 88 ? 8.107 21.079 -3.563 1.00 63.09 88 HIS A O 1
ATOM 727 N N . PRO A 1 89 ? 8.557 22.629 -5.154 1.00 60.31 89 PRO A N 1
ATOM 728 C CA . PRO A 1 89 ? 9.870 22.939 -4.621 1.00 60.31 89 PRO A CA 1
ATOM 729 C C . PRO A 1 89 ? 9.642 23.568 -3.248 1.00 60.31 89 PRO A C 1
ATOM 731 O O . PRO A 1 89 ? 9.130 24.681 -3.132 1.00 60.31 89 PRO A O 1
ATOM 734 N N . HIS A 1 90 ? 9.940 22.819 -2.188 1.00 57.62 90 HIS A N 1
ATOM 735 C CA . HIS A 1 90 ? 9.991 23.399 -0.857 1.00 57.62 90 HIS A CA 1
ATOM 736 C C . HIS A 1 90 ? 11.017 24.536 -0.924 1.00 57.62 90 HIS A C 1
ATOM 738 O O . HIS A 1 90 ? 12.151 24.270 -1.337 1.00 57.62 90 HIS A O 1
ATOM 744 N N . PRO A 1 91 ? 10.676 25.781 -0.542 1.00 55.78 91 PRO A N 1
ATOM 745 C CA . PRO A 1 91 ? 11.705 26.770 -0.299 1.00 55.78 91 PRO A CA 1
ATOM 746 C C . PRO A 1 91 ? 12.559 26.204 0.833 1.00 55.78 91 PRO A C 1
ATOM 748 O O . PRO A 1 91 ? 12.088 26.050 1.959 1.00 55.78 91 PRO A O 1
ATOM 751 N N . HIS A 1 92 ? 13.786 25.801 0.514 1.00 53.47 92 HIS A N 1
ATOM 752 C CA . HIS A 1 92 ? 14.800 25.561 1.525 1.00 53.47 92 HIS A CA 1
ATOM 753 C C . HIS A 1 92 ? 14.942 26.873 2.304 1.00 53.47 92 HIS A C 1
ATOM 755 O O . HIS A 1 92 ? 15.310 27.879 1.690 1.00 53.47 92 HIS A O 1
ATOM 761 N N . PRO 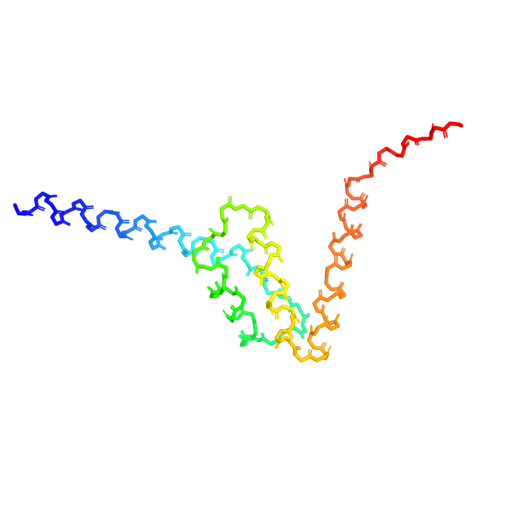A 1 93 ? 14.678 26.924 3.621 1.00 58.09 93 PRO A N 1
ATOM 762 C CA . PRO A 1 93 ? 15.226 28.011 4.395 1.00 58.09 93 PRO A CA 1
ATOM 763 C C . PRO A 1 93 ? 16.728 27.734 4.451 1.00 58.09 93 PRO A C 1
ATOM 765 O O . PRO A 1 93 ? 17.192 26.851 5.173 1.00 58.09 93 PRO A O 1
ATOM 768 N N . HIS A 1 94 ? 17.483 28.447 3.618 1.00 55.94 94 HIS A N 1
ATOM 769 C CA . HIS A 1 94 ? 18.889 28.696 3.883 1.00 55.94 94 HIS A CA 1
ATOM 770 C C . HIS A 1 94 ? 18.931 29.491 5.187 1.00 55.94 94 HIS A C 1
ATOM 772 O O . HIS A 1 94 ? 18.769 30.709 5.174 1.00 55.94 94 HIS A O 1
ATOM 778 N N . HIS A 1 95 ? 19.048 28.801 6.317 1.00 42.28 95 HIS A N 1
ATOM 779 C CA . HIS A 1 95 ? 19.498 29.456 7.532 1.00 42.28 95 HIS A CA 1
ATOM 780 C C . HIS A 1 95 ? 21.036 29.450 7.513 1.00 42.28 95 HIS A C 1
ATOM 782 O O . HIS A 1 95 ? 21.605 28.372 7.312 1.00 42.28 95 HIS A O 1
ATOM 788 N N . PRO A 1 96 ? 21.680 30.630 7.609 1.00 57.50 96 PRO A N 1
ATOM 789 C CA . PRO A 1 96 ? 23.132 30.765 7.711 1.00 57.50 96 PRO A CA 1
ATOM 790 C C . PRO A 1 96 ? 23.681 30.189 9.019 1.00 57.50 96 PRO A C 1
ATOM 792 O O . PRO A 1 96 ? 22.909 30.106 10.004 1.00 57.50 96 PRO A O 1
#

Radius of gyration: 18.87 Å; chains: 1; bounding box: 65×41×23 Å

Secondary structure (DSSP, 8-state):
-HHHHHHHHHHHHHHHHHHHHHHHHSPPPTTS-HHHHHHHHHHT-SPPSSHHHHHHHHHHHHHTS-HHHHHHHHHHHHHHHHHHHHHS--------

Sequence (96 aa):
MMKTVIVLLMILAVVVCQQRWWEREIKDIPGVSAENMAKLRQIMTPRPTSREEFKQKITEWKNGLPEAEKAAAEAHRQKMRELHHKNHPHPHPHHP

Foldseek 3Di:
DVVVVVVVVVVVVVLVVQLVVVLVVQDDQPQADPVLSVVLSVLCPPPDPDPVSVVVSVVVSLVPDDPRSNVSVVVSVVVVVVVVCVVDVDPPPPDD

Organism: NCBI:txid53326

pLDDT: mean 82.51, std 10.76, range [42.28, 93.75]